Protein AF-0000000076143531 (afdb_homodimer)

Structure (mmCIF, N/CA/C/O backbone):
data_AF-0000000076143531-model_v1
#
loop_
_entity.id
_entity.type
_entity.pdbx_description
1 polymer 'Uncharacterized protein'
#
loop_
_atom_site.group_PDB
_atom_site.id
_atom_site.type_symbol
_atom_site.label_atom_id
_atom_site.label_alt_id
_atom_site.label_comp_id
_atom_site.label_asym_id
_atom_site.label_entity_id
_atom_site.label_seq_id
_atom_site.pdbx_PDB_ins_code
_atom_site.Cartn_x
_atom_site.Cartn_y
_atom_site.Cartn_z
_atom_site.occupancy
_atom_site.B_iso_or_equiv
_atom_site.auth_seq_id
_atom_site.auth_comp_id
_atom_site.auth_asym_id
_atom_site.auth_atom_id
_atom_site.pdbx_PDB_model_num
ATOM 1 N N . MET A 1 1 ? 4.074 15.523 -9.469 1 82.38 1 MET A N 1
ATOM 2 C CA . MET A 1 1 ? 3.934 15.047 -8.094 1 82.38 1 MET A CA 1
ATOM 3 C C . MET A 1 1 ? 3.939 13.523 -8.039 1 82.38 1 MET A C 1
ATOM 5 O O . MET A 1 1 ? 3.674 12.859 -9.047 1 82.38 1 MET A O 1
ATOM 9 N N . ALA A 1 2 ? 4.414 12.836 -6.941 1 94 2 ALA A N 1
ATOM 10 C CA . ALA A 1 2 ? 4.496 11.383 -6.805 1 94 2 ALA A CA 1
ATOM 11 C C . ALA A 1 2 ? 3.258 10.828 -6.102 1 94 2 ALA A C 1
ATOM 13 O O . ALA A 1 2 ? 2.496 11.578 -5.488 1 94 2 ALA A O 1
ATOM 14 N N . ILE A 1 3 ? 2.951 9.562 -6.301 1 98 3 ILE A N 1
ATOM 15 C CA . ILE A 1 3 ? 1.84 8.867 -5.656 1 98 3 ILE A CA 1
ATOM 16 C C . ILE A 1 3 ? 2.367 7.98 -4.535 1 98 3 ILE A C 1
ATOM 18 O O . ILE A 1 3 ? 3.367 7.277 -4.707 1 98 3 ILE A O 1
ATOM 22 N N . PHE A 1 4 ? 1.737 8.078 -3.4 1 98.5 4 PHE A N 1
ATOM 23 C CA . PHE A 1 4 ? 2.074 7.309 -2.207 1 98.5 4 PHE A CA 1
ATOM 24 C C . PHE A 1 4 ? 0.878 6.492 -1.731 1 98.5 4 PHE A C 1
ATOM 26 O O . PHE A 1 4 ? -0.269 6.832 -2.027 1 98.5 4 PHE A O 1
ATOM 33 N N . LEU A 1 5 ? 1.138 5.438 -1.053 1 98.56 5 LEU A N 1
ATOM 34 C CA . LEU A 1 5 ? 0.144 4.789 -0.204 1 98.56 5 LEU A CA 1
ATOM 35 C C . LEU A 1 5 ? 0.426 5.062 1.27 1 98.56 5 LEU A C 1
ATOM 37 O O . LEU A 1 5 ? 1.579 5.02 1.703 1 98.56 5 LEU A O 1
ATOM 41 N N . VAL A 1 6 ? -0.574 5.387 1.979 1 98.38 6 VAL A N 1
ATOM 42 C CA . VAL A 1 6 ? -0.525 5.48 3.434 1 98.38 6 VAL A CA 1
ATOM 43 C C . VAL A 1 6 ? -1.438 4.426 4.055 1 98.38 6 VAL A C 1
ATOM 45 O O . VAL A 1 6 ? -2.658 4.469 3.877 1 98.38 6 VAL A O 1
ATOM 48 N N . LEU A 1 7 ? -0.82 3.498 4.746 1 97.81 7 LEU A N 1
ATOM 49 C CA . LEU A 1 7 ? -1.544 2.381 5.344 1 97.81 7 LEU A CA 1
ATOM 50 C C . LEU A 1 7 ? -1.493 2.451 6.867 1 97.81 7 LEU A C 1
ATOM 52 O O . LEU A 1 7 ? -0.48 2.096 7.473 1 97.81 7 LEU A O 1
ATOM 56 N N . PRO A 1 8 ? -2.646 2.896 7.445 1 96.75 8 PRO A N 1
ATOM 57 C CA . PRO A 1 8 ? -2.676 2.898 8.914 1 96.75 8 PRO A CA 1
ATOM 58 C C . PRO A 1 8 ? -2.465 1.508 9.508 1 96.75 8 PRO A C 1
ATOM 60 O O . PRO A 1 8 ? -2.967 0.519 8.969 1 96.75 8 PRO A O 1
ATOM 63 N N . THR A 1 9 ? -1.746 1.419 10.578 1 95.31 9 THR A N 1
ATOM 64 C CA . THR A 1 9 ? -1.531 0.139 11.25 1 95.31 9 THR A CA 1
ATOM 65 C C . THR A 1 9 ? -2.375 0.042 12.516 1 95.31 9 THR A C 1
ATOM 67 O O . THR A 1 9 ? -2.457 -1.022 13.133 1 95.31 9 THR A O 1
ATOM 70 N N . ASP A 1 10 ? -2.912 1.076 12.961 1 91.44 10 ASP A N 1
ATOM 71 C CA . ASP A 1 10 ? -3.848 1.134 14.078 1 91.44 10 ASP A CA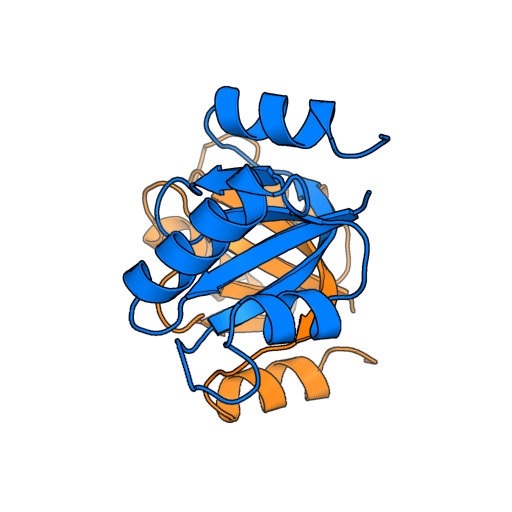 1
ATOM 72 C C . ASP A 1 10 ? -5.043 2.021 13.742 1 91.44 10 ASP A C 1
ATOM 74 O O . ASP A 1 10 ? -5.871 1.669 12.906 1 91.44 10 ASP A O 1
ATOM 78 N N . GLN A 1 11 ? -5.098 3.217 14.281 1 90.25 11 GLN A N 1
ATOM 79 C CA . GLN A 1 11 ? -6.203 4.133 14.016 1 90.25 11 GLN A CA 1
ATOM 80 C C . GLN A 1 11 ? -5.973 4.91 12.727 1 90.25 11 GLN A C 1
ATOM 82 O O . GLN A 1 11 ? -4.859 5.359 12.453 1 90.25 11 GLN A O 1
ATOM 87 N N . SER A 1 12 ? -7.102 5.035 11.969 1 93 12 SER A N 1
ATOM 88 C CA . SER A 1 12 ? -6.988 5.746 10.703 1 93 12 SER A CA 1
ATOM 89 C C . SER A 1 12 ? -7.449 7.191 10.828 1 93 12 SER A C 1
ATOM 91 O O . SER A 1 12 ? -7.07 8.047 10.023 1 93 12 SER A O 1
ATOM 93 N N . ASP A 1 13 ? -8.227 7.508 11.883 1 95.75 13 ASP A N 1
ATOM 94 C CA . ASP A 1 13 ? -8.906 8.797 11.992 1 95.75 13 ASP A CA 1
ATOM 95 C C . ASP A 1 13 ? -7.898 9.938 12.07 1 95.75 13 ASP A C 1
ATOM 97 O O . ASP A 1 13 ? -8.047 10.953 11.383 1 95.75 13 ASP A O 1
ATOM 101 N N . PRO A 1 14 ? -6.891 9.797 12.867 1 95.94 14 PRO A N 1
ATOM 102 C CA . PRO A 1 14 ? -5.938 10.906 12.914 1 95.94 14 PRO A CA 1
ATOM 103 C C . PRO A 1 14 ? -5.242 11.148 11.578 1 95.94 14 PRO A C 1
ATOM 105 O O . PRO A 1 14 ? -4.957 12.297 11.219 1 95.94 14 PRO A O 1
ATOM 108 N N . ILE A 1 15 ? -4.922 10.133 10.852 1 96.75 15 ILE A N 1
ATOM 109 C CA . ILE A 1 15 ? -4.297 10.258 9.539 1 96.75 15 ILE A CA 1
ATOM 110 C C . ILE A 1 15 ? -5.262 10.938 8.57 1 96.75 15 ILE A C 1
ATOM 112 O O . ILE A 1 15 ? -4.871 11.836 7.82 1 96.75 15 ILE A O 1
ATOM 116 N N . LEU A 1 16 ? -6.488 10.5 8.641 1 97.25 16 LEU A N 1
ATOM 117 C CA . LEU A 1 16 ? -7.5 11.094 7.773 1 97.25 16 LEU A CA 1
ATOM 118 C C . LEU A 1 16 ? -7.652 12.586 8.062 1 97.25 16 LEU A C 1
ATOM 120 O O . LEU A 1 16 ? -7.742 13.391 7.137 1 97.25 16 LEU A O 1
ATOM 124 N N . ARG A 1 17 ? -7.695 12.977 9.305 1 97.31 17 ARG A N 1
ATOM 125 C CA . ARG A 1 17 ? -7.801 14.383 9.68 1 97.31 17 ARG A CA 1
ATOM 126 C C . ARG A 1 17 ? -6.625 15.188 9.133 1 97.31 17 ARG A C 1
ATOM 128 O O . ARG A 1 17 ? -6.809 16.266 8.586 1 97.31 17 ARG A O 1
ATOM 135 N N . ALA A 1 18 ? -5.453 14.609 9.305 1 97 18 ALA A N 1
ATOM 136 C CA . ALA A 1 18 ? -4.258 15.281 8.805 1 97 18 ALA A CA 1
ATOM 137 C C . ALA A 1 18 ? -4.305 15.43 7.289 1 97 18 ALA A C 1
ATOM 139 O O . ALA A 1 18 ? -3.918 16.469 6.746 1 97 18 ALA A O 1
ATOM 140 N N . LEU A 1 19 ? -4.766 14.375 6.59 1 98.06 19 LEU A N 1
ATOM 141 C CA . LEU A 1 19 ? -4.883 14.43 5.137 1 98.06 19 LEU A CA 1
ATOM 142 C C . LEU A 1 19 ? -5.879 15.508 4.715 1 98.06 19 LEU A C 1
ATOM 144 O O . LEU A 1 19 ? -5.605 16.281 3.799 1 98.06 19 LEU A O 1
ATOM 148 N N . LYS A 1 20 ? -7 15.602 5.379 1 98.25 20 LYS A N 1
ATOM 149 C CA . LYS A 1 20 ? -8.016 16.594 5.047 1 98.25 20 LYS A CA 1
ATOM 150 C C . LYS A 1 20 ? -7.5 18.016 5.297 1 98.25 20 LYS A C 1
ATOM 152 O O . LYS A 1 20 ? -7.715 18.906 4.477 1 98.25 20 LYS A O 1
ATOM 157 N N . ASP A 1 21 ? -6.859 18.266 6.406 1 97.44 21 ASP A N 1
ATOM 158 C CA . ASP A 1 21 ? -6.289 19.578 6.727 1 97.44 21 ASP A CA 1
ATOM 159 C C . ASP A 1 21 ? -5.297 20.016 5.652 1 97.44 21 ASP A C 1
ATOM 161 O O . ASP A 1 21 ? -5.328 21.172 5.211 1 97.44 21 ASP A O 1
ATOM 165 N N . ASN A 1 22 ? -4.473 19.125 5.207 1 97.69 22 ASN A N 1
ATOM 166 C CA . ASN A 1 22 ? -3.424 19.469 4.254 1 97.69 22 ASN A CA 1
ATOM 167 C C . ASN A 1 22 ? -3.963 19.531 2.828 1 97.69 22 ASN A C 1
ATOM 169 O O . ASN A 1 22 ? -3.354 20.156 1.958 1 97.69 22 ASN A O 1
ATOM 173 N N . GLN A 1 23 ? -5.039 18.781 2.594 1 97.81 23 GLN A N 1
ATOM 174 C CA . GLN A 1 23 ? -5.703 18.938 1.304 1 97.81 23 GLN A CA 1
ATOM 175 C C . GLN A 1 23 ? -6.281 20.344 1.149 1 97.81 23 GLN A C 1
ATOM 177 O O . GLN A 1 23 ? -6.195 20.938 0.075 1 97.81 23 GLN A O 1
ATOM 182 N N . SER A 1 24 ? -6.867 20.828 2.23 1 97.69 24 SER A N 1
ATOM 183 C CA . SER A 1 24 ? -7.441 22.172 2.232 1 97.69 24 SER A CA 1
ATOM 184 C C . SER A 1 24 ? -6.375 23.234 1.968 1 97.69 24 SER A C 1
ATOM 186 O O . SER A 1 24 ? -6.668 24.281 1.396 1 97.69 24 SER A O 1
ATOM 188 N N . LEU A 1 25 ? -5.172 22.938 2.309 1 97.31 25 LEU A N 1
ATOM 189 C CA . LEU A 1 25 ? -4.051 23.844 2.109 1 97.31 25 LEU A CA 1
ATOM 190 C C . LEU A 1 25 ? -3.443 23.672 0.723 1 97.31 25 LEU A C 1
ATOM 192 O O . LEU A 1 25 ? -2.57 24.438 0.317 1 97.31 25 LEU A O 1
ATOM 196 N N . GLY A 1 26 ? -3.828 22.656 0.024 1 96.38 26 GLY A N 1
ATOM 197 C CA . GLY A 1 26 ? -3.332 22.391 -1.317 1 96.38 26 GLY A CA 1
ATOM 198 C C . GLY A 1 26 ? -2.014 21.641 -1.329 1 96.38 26 GLY A C 1
ATOM 199 O O . GLY A 1 26 ? -1.346 21.562 -2.361 1 96.38 26 GLY A O 1
ATOM 200 N N . THR A 1 27 ? -1.64 21.047 -0.232 1 96.75 27 THR A N 1
ATOM 201 C CA . THR A 1 27 ? -0.334 20.406 -0.108 1 96.75 27 THR A CA 1
ATOM 202 C C . THR A 1 27 ? -0.403 18.938 -0.547 1 96.75 27 THR A C 1
ATOM 204 O O . THR A 1 27 ? 0.593 18.375 -1.007 1 96.75 27 THR A O 1
ATOM 207 N N . VAL A 1 28 ? -1.593 18.375 -0.278 1 97.75 28 VAL A N 1
ATOM 208 C CA . VAL A 1 28 ? -1.782 16.984 -0.719 1 97.75 28 VAL A CA 1
ATOM 209 C C . VAL A 1 28 ? -3.137 16.844 -1.41 1 97.75 28 VAL A C 1
ATOM 211 O O . VAL A 1 28 ? -4.016 17.703 -1.243 1 97.75 28 VAL A O 1
ATOM 214 N N . ASP A 1 29 ? -3.252 15.898 -2.229 1 98.06 29 ASP A N 1
ATOM 215 C CA . ASP A 1 29 ? -4.512 15.328 -2.689 1 98.06 29 ASP A CA 1
ATOM 216 C C . ASP A 1 29 ? -4.59 13.836 -2.375 1 98.06 29 ASP A C 1
ATOM 218 O O . ASP A 1 29 ? -3.564 13.148 -2.35 1 98.06 29 ASP A O 1
ATOM 222 N N . PHE A 1 30 ? -5.812 13.43 -2.047 1 98.31 30 PHE A N 1
ATOM 223 C CA . PHE A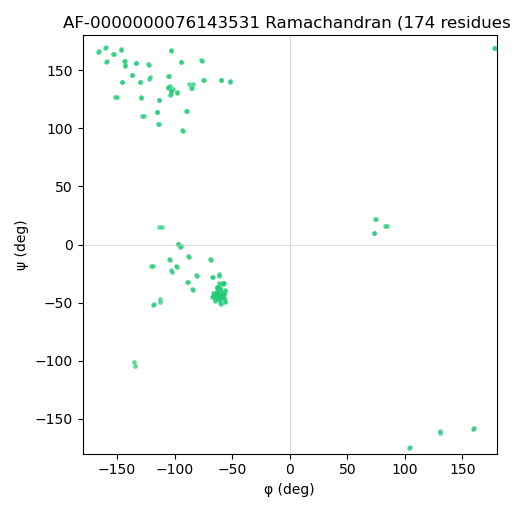 1 30 ? -5.859 12.016 -1.673 1 98.31 30 PHE A CA 1
ATOM 224 C C . PHE A 1 30 ? -7.238 11.43 -1.941 1 98.31 30 PHE A C 1
ATOM 226 O O . PHE A 1 30 ? -8.195 12.172 -2.18 1 98.31 30 PHE A O 1
ATOM 233 N N . THR A 1 31 ? -7.332 10.094 -1.955 1 98.25 31 THR A N 1
ATOM 234 C CA . THR A 1 31 ? -8.57 9.328 -1.996 1 98.25 31 THR A CA 1
ATOM 235 C C . THR A 1 31 ? -8.445 8.055 -1.154 1 98.25 31 THR A C 1
ATOM 237 O O . THR A 1 31 ? -7.336 7.59 -0.887 1 98.25 31 THR A O 1
ATOM 240 N N . ASP A 1 32 ? -9.562 7.523 -0.742 1 97.31 32 ASP A N 1
ATOM 241 C CA . ASP A 1 32 ? -9.586 6.316 0.078 1 97.31 32 ASP A CA 1
ATOM 242 C C . ASP A 1 32 ? -9.289 5.078 -0.762 1 97.31 32 ASP A C 1
ATOM 244 O O . ASP A 1 32 ? -9.75 4.965 -1.897 1 97.31 32 ASP A O 1
ATOM 248 N N . LEU A 1 33 ? -8.516 4.172 -0.12 1 96.88 33 LEU A N 1
ATOM 249 C CA . LEU A 1 33 ? -8.516 2.805 -0.63 1 96.88 33 LEU A CA 1
ATOM 250 C C . LEU A 1 33 ? -9.789 2.07 -0.227 1 96.88 33 LEU A C 1
ATOM 252 O O . LEU A 1 33 ? -10.438 2.436 0.756 1 96.88 33 LEU A O 1
ATOM 256 N N . PRO A 1 34 ? -10.133 1.034 -0.966 1 93.69 34 PRO A N 1
ATOM 257 C CA . PRO A 1 34 ? -11.414 0.364 -0.725 1 93.69 34 PRO A CA 1
ATOM 258 C C . PRO A 1 34 ? -11.523 -0.216 0.685 1 93.69 34 PRO A C 1
ATOM 260 O O . PRO A 1 34 ? -12.609 -0.254 1.26 1 93.69 34 PRO A O 1
ATOM 263 N N . LYS A 1 35 ? -10.508 -0.681 1.286 1 92.69 35 LYS A N 1
ATOM 264 C CA . LYS A 1 35 ? -10.617 -1.369 2.568 1 92.69 35 LYS A CA 1
ATOM 265 C C . LYS A 1 35 ? -9.859 -0.625 3.66 1 92.69 35 LYS A C 1
ATOM 267 O O . LYS A 1 35 ? -10.359 -0.45 4.77 1 92.69 35 LYS A O 1
ATOM 272 N N . ASN A 1 36 ? -8.578 -0.331 3.328 1 93.25 36 ASN A N 1
ATOM 273 C CA . ASN A 1 36 ? -7.746 0.308 4.34 1 93.25 36 ASN A CA 1
ATOM 274 C C . ASN A 1 36 ? -6.664 1.176 3.707 1 93.25 36 ASN A C 1
ATOM 276 O O . ASN A 1 36 ? -5.891 0.701 2.873 1 93.25 36 ASN A O 1
ATOM 280 N N . GLY A 1 37 ? -6.727 2.391 4.219 1 96.75 37 GLY A N 1
ATOM 281 C CA . GLY A 1 37 ? -5.629 3.254 3.816 1 96.75 37 GLY A CA 1
ATOM 282 C C . GLY A 1 37 ? -6.023 4.273 2.766 1 96.75 37 GLY A C 1
ATOM 283 O O . GLY A 1 37 ? -7.203 4.406 2.434 1 96.75 37 GLY A O 1
ATOM 284 N N . PHE A 1 38 ? -5.004 4.973 2.305 1 98.19 38 PHE A N 1
ATOM 285 C CA . PHE A 1 38 ? -5.191 6.109 1.412 1 98.19 38 PHE A CA 1
ATOM 286 C C . PHE A 1 38 ? -4.164 6.09 0.286 1 98.19 38 PHE A C 1
ATOM 288 O O . PHE A 1 38 ? -3.018 5.688 0.493 1 98.19 38 PHE A O 1
ATOM 295 N N . VAL A 1 39 ? -4.617 6.547 -0.867 1 98.5 39 VAL A N 1
ATOM 296 C CA . VAL A 1 39 ? -3.711 6.938 -1.941 1 98.5 39 VAL A CA 1
ATOM 297 C C . VAL A 1 39 ? -3.504 8.453 -1.918 1 98.5 39 VAL A C 1
ATOM 299 O O . VAL A 1 39 ? -4.469 9.211 -1.832 1 98.5 39 VAL A O 1
ATOM 302 N N . VAL A 1 40 ? -2.211 8.852 -1.972 1 98.5 40 VAL A N 1
ATOM 303 C CA . VAL A 1 40 ? -1.901 10.258 -1.739 1 98.5 40 VAL A CA 1
ATOM 304 C C . VAL A 1 40 ? -1.013 10.781 -2.863 1 98.5 40 VAL A C 1
ATOM 306 O O . VAL A 1 40 ? -0.026 10.141 -3.234 1 98.5 40 VAL A O 1
ATOM 309 N N . ASN A 1 41 ? -1.425 11.828 -3.451 1 98.38 41 ASN A N 1
ATOM 310 C CA . ASN A 1 41 ? -0.59 12.625 -4.34 1 98.38 41 ASN A CA 1
ATOM 311 C C . ASN A 1 41 ? 0.159 13.719 -3.58 1 98.38 41 ASN A C 1
ATOM 313 O O . ASN A 1 41 ? -0.46 14.562 -2.934 1 98.38 41 ASN A O 1
ATOM 317 N N . PHE A 1 42 ? 1.379 13.68 -3.506 1 97.25 42 PHE A N 1
ATOM 318 C CA . PHE A 1 42 ? 2.215 14.547 -2.68 1 97.25 42 PHE A CA 1
ATOM 319 C C . PHE A 1 42 ? 3.541 14.844 -3.371 1 97.25 42 PHE A C 1
ATOM 321 O O . PHE A 1 42 ? 4.117 13.961 -4.02 1 97.25 42 PHE A O 1
ATOM 328 N N . SER A 1 43 ? 3.992 16.188 -3.234 1 95.88 43 SER A N 1
ATOM 329 C CA . SER A 1 43 ? 5.305 16.594 -3.732 1 95.88 43 SER A CA 1
ATOM 330 C C . SER A 1 43 ? 6.363 16.5 -2.639 1 95.88 43 SER A C 1
ATOM 332 O O . SER A 1 43 ? 6.461 17.391 -1.787 1 95.88 43 SER A O 1
ATOM 334 N N . GLY A 1 44 ? 7.105 15.523 -2.559 1 96.81 44 GLY A N 1
ATOM 335 C CA . GLY A 1 44 ? 8.141 15.312 -1.561 1 96.81 44 GLY A CA 1
ATOM 336 C C . GLY A 1 44 ? 8.539 13.852 -1.413 1 96.81 44 GLY A C 1
ATOM 337 O O . GLY A 1 44 ? 8.375 13.062 -2.344 1 96.81 44 GLY A O 1
ATOM 338 N N . THR A 1 45 ? 9.125 13.492 -0.28 1 97.62 45 THR A N 1
ATOM 339 C CA . THR A 1 45 ? 9.609 12.141 -0.014 1 97.62 45 THR A CA 1
ATOM 340 C C . THR A 1 45 ? 8.648 11.391 0.908 1 97.62 45 THR A C 1
ATOM 342 O O . THR A 1 45 ? 7.762 12 1.51 1 97.62 45 THR A O 1
ATOM 345 N N . THR A 1 46 ? 8.844 10.078 1 1 98.12 46 THR A N 1
ATOM 346 C CA . THR A 1 46 ? 8.078 9.266 1.935 1 98.12 46 THR A CA 1
ATOM 347 C C . THR A 1 46 ? 8.234 9.781 3.361 1 98.12 46 THR A C 1
ATOM 349 O O . THR A 1 46 ? 7.266 9.844 4.117 1 98.12 46 THR A O 1
ATOM 352 N N . GLN A 1 47 ? 9.484 10.203 3.674 1 98.06 47 GLN A N 1
ATOM 353 C CA . GLN A 1 47 ? 9.734 10.703 5.02 1 98.06 47 GLN A CA 1
ATOM 354 C C . GLN A 1 47 ? 8.992 12.008 5.273 1 98.06 47 GLN A C 1
ATOM 356 O O . GLN A 1 47 ? 8.414 12.211 6.344 1 98.06 47 GLN A O 1
ATOM 361 N N . GLU A 1 48 ? 9.047 12.906 4.332 1 98.12 48 GLU A N 1
ATOM 362 C CA . GLU A 1 48 ? 8.367 14.195 4.461 1 98.12 48 GLU A CA 1
ATOM 363 C C . GLU A 1 48 ? 6.855 14.008 4.617 1 98.12 48 GLU A C 1
ATOM 365 O O . GLU A 1 48 ? 6.223 14.68 5.43 1 98.12 48 GLU A O 1
ATOM 370 N N . LEU A 1 49 ? 6.242 13.102 3.805 1 98.06 49 LEU A N 1
ATOM 371 C CA . LEU A 1 49 ? 4.816 12.82 3.943 1 98.06 49 LEU A CA 1
ATOM 372 C C . LEU A 1 49 ? 4.512 12.203 5.301 1 98.06 49 LEU A C 1
ATOM 374 O O . LEU A 1 49 ? 3.531 12.57 5.953 1 98.06 49 LEU A O 1
ATOM 378 N N . SER A 1 50 ? 5.34 11.266 5.754 1 98.12 50 SER A N 1
ATOM 379 C CA . SER A 1 50 ? 5.18 10.656 7.066 1 98.12 50 SER A CA 1
ATOM 380 C C . SER A 1 50 ? 5.199 11.703 8.172 1 98.12 50 SER A C 1
ATOM 382 O O . SER A 1 50 ? 4.379 11.656 9.094 1 98.12 50 SER A O 1
ATOM 384 N N . ASN A 1 51 ? 6.195 12.656 8.086 1 97.31 51 ASN A N 1
ATOM 385 C CA . ASN A 1 51 ? 6.281 13.75 9.055 1 97.31 51 ASN A CA 1
ATOM 386 C C . ASN A 1 51 ? 5.023 14.617 9.023 1 97.31 51 ASN A C 1
ATOM 388 O O . ASN A 1 51 ? 4.473 14.945 10.078 1 97.31 51 ASN A O 1
ATOM 392 N N . LEU A 1 52 ? 4.625 14.938 7.82 1 96.5 52 LEU A N 1
ATOM 393 C CA . LEU A 1 52 ? 3.465 15.797 7.613 1 96.5 52 LEU A CA 1
ATOM 394 C C . LEU A 1 52 ? 2.225 15.195 8.273 1 96.5 52 LEU A C 1
ATOM 396 O O . LEU A 1 52 ? 1.387 15.93 8.805 1 96.5 52 LEU A O 1
ATOM 400 N N . LEU A 1 53 ? 2.1 13.883 8.297 1 96.88 53 LEU A N 1
ATOM 401 C CA . LEU A 1 53 ? 0.907 13.195 8.781 1 96.88 53 LEU A CA 1
ATOM 402 C C . LEU A 1 53 ? 1.057 12.82 10.25 1 96.88 53 LEU A C 1
ATOM 404 O O . LEU A 1 53 ? 0.146 12.234 10.844 1 96.88 53 LEU A O 1
ATOM 408 N N . GLY A 1 54 ? 2.205 13.133 10.812 1 95.75 54 GLY A N 1
ATOM 409 C CA . GLY A 1 54 ? 2.434 12.836 12.219 1 95.75 54 GLY A CA 1
ATOM 410 C C . GLY A 1 54 ? 2.666 11.359 12.492 1 95.75 54 GLY A C 1
ATOM 411 O O . GLY A 1 54 ? 2.395 10.875 13.586 1 95.75 54 GLY A O 1
ATOM 412 N N . ILE A 1 55 ? 3.082 10.555 11.5 1 96.5 55 ILE A N 1
ATOM 413 C CA . ILE A 1 55 ? 3.307 9.117 11.625 1 96.5 55 ILE A CA 1
ATOM 414 C C . ILE A 1 55 ? 4.707 8.867 12.18 1 96.5 55 ILE A C 1
ATOM 416 O O . ILE A 1 55 ? 4.902 7.98 13.016 1 96.5 55 ILE A O 1
ATOM 420 N N . THR A 1 56 ? 5.672 9.648 11.75 1 93.75 56 THR A N 1
ATOM 421 C CA . THR A 1 56 ? 7.078 9.453 12.078 1 93.75 56 THR A CA 1
ATOM 422 C C . THR A 1 56 ? 7.281 9.438 13.594 1 93.75 56 THR A C 1
ATOM 424 O O . THR A 1 56 ? 7.926 8.539 14.133 1 93.75 56 THR A O 1
ATOM 427 N N . ASP A 1 57 ? 6.75 10.375 14.234 1 90.25 57 ASP A N 1
ATOM 428 C CA . ASP A 1 57 ? 7.004 10.477 15.672 1 90.25 57 ASP A CA 1
ATOM 429 C C . ASP A 1 57 ? 5.875 9.836 16.469 1 90.25 57 ASP A C 1
ATOM 431 O O . ASP A 1 57 ? 5.93 9.797 17.703 1 90.25 57 ASP A O 1
ATOM 435 N N . GLY A 1 58 ? 4.875 9.297 15.805 1 86.69 58 GLY A N 1
ATOM 436 C CA . GLY A 1 58 ? 3.787 8.586 16.453 1 86.69 58 GLY A CA 1
ATOM 437 C C . GLY A 1 58 ? 2.828 9.516 17.188 1 86.69 58 GLY A C 1
ATOM 438 O O . GLY A 1 58 ? 2.006 9.062 17.984 1 86.69 58 GLY A O 1
ATOM 439 N N . SER A 1 59 ? 2.959 10.844 17 1 84.81 59 SER A N 1
ATOM 440 C CA . SER A 1 59 ? 2.115 11.82 17.688 1 84.81 59 SER A CA 1
ATOM 441 C C . SER A 1 59 ? 0.667 11.719 17.219 1 84.81 59 SER A C 1
ATOM 443 O O . SER A 1 59 ? -0.258 12.016 17.984 1 84.81 59 SER A O 1
ATOM 445 N N . SER A 1 60 ? 0.479 11.281 16.016 1 82.38 60 SER A N 1
ATOM 446 C CA . SER A 1 60 ? -0.875 11.227 15.469 1 82.38 60 SER A CA 1
ATOM 447 C C . SER A 1 60 ? -1.331 9.781 15.266 1 82.38 60 SER A C 1
ATOM 449 O O . SER A 1 60 ? -2.451 9.422 15.633 1 82.38 60 SER A O 1
ATOM 451 N N . ALA A 1 61 ? -0.493 9.078 14.656 1 89.94 61 ALA A N 1
ATOM 452 C CA . ALA A 1 61 ? -0.91 7.727 14.305 1 89.94 61 ALA A CA 1
ATOM 453 C C . ALA A 1 61 ? 0.287 6.875 13.891 1 89.94 61 ALA A C 1
ATOM 455 O O . ALA A 1 61 ? 1.414 7.367 13.82 1 89.94 61 ALA A O 1
ATOM 456 N N . SER A 1 62 ? 0.099 5.586 13.82 1 96.25 62 SER A N 1
ATOM 457 C CA . SER A 1 62 ? 1.055 4.648 13.242 1 96.25 62 SER A CA 1
ATOM 458 C C . SER A 1 62 ? 0.6 4.176 11.867 1 96.25 62 SER A C 1
ATOM 460 O O . SER A 1 62 ? -0.6 4.059 11.609 1 96.25 62 SER A O 1
ATOM 462 N N . GLY A 1 63 ? 1.624 3.979 11.047 1 97.31 63 GLY A N 1
ATOM 463 C CA . GLY A 1 63 ? 1.3 3.545 9.695 1 97.31 63 GLY A CA 1
ATOM 464 C C . GLY A 1 63 ? 2.521 3.391 8.812 1 97.31 63 GLY A C 1
ATOM 465 O O . GLY A 1 63 ? 3.631 3.76 9.203 1 97.31 63 GLY A O 1
ATOM 466 N N . VAL A 1 64 ? 2.281 2.801 7.684 1 97.56 64 VAL A N 1
ATOM 467 C CA . VAL A 1 64 ? 3.273 2.605 6.629 1 97.56 64 VAL A CA 1
ATOM 468 C C . VAL A 1 64 ? 3.025 3.598 5.496 1 97.56 64 VAL A C 1
ATOM 470 O O . VAL A 1 64 ? 1.888 3.775 5.055 1 97.56 64 VAL A O 1
ATOM 473 N N . VAL A 1 65 ? 4.09 4.312 5.102 1 98.44 65 VAL A N 1
ATOM 474 C CA . VAL A 1 65 ? 4.07 5.195 3.939 1 98.44 65 VAL A CA 1
ATOM 475 C C . VAL A 1 65 ? 4.996 4.645 2.857 1 98.44 65 VAL A C 1
ATOM 477 O O . VAL A 1 65 ? 6.184 4.41 3.107 1 98.44 65 VAL A O 1
ATOM 480 N N . VAL A 1 66 ? 4.441 4.441 1.665 1 98.31 66 VAL A N 1
ATOM 481 C CA . VAL A 1 66 ? 5.301 3.93 0.605 1 98.31 66 VAL A CA 1
ATOM 482 C C . VAL A 1 66 ? 5.137 4.781 -0.651 1 98.31 66 VAL A C 1
ATOM 484 O O . VAL A 1 66 ? 4.031 5.227 -0.967 1 98.31 66 VAL A O 1
ATOM 487 N N . ALA A 1 67 ? 6.258 5.031 -1.309 1 98.19 67 ALA A N 1
ATOM 488 C CA . ALA A 1 67 ? 6.23 5.59 -2.658 1 98.19 67 ALA A CA 1
ATOM 489 C C . ALA A 1 67 ? 6.078 4.488 -3.703 1 98.19 67 ALA A C 1
ATOM 491 O O . ALA A 1 67 ? 6.766 3.465 -3.643 1 98.19 67 ALA A O 1
ATOM 492 N N . ILE A 1 68 ? 5.176 4.742 -4.656 1 97.25 68 ILE A N 1
ATOM 493 C CA . ILE A 1 68 ? 4.891 3.68 -5.617 1 97.25 68 ILE A CA 1
ATOM 494 C C . ILE A 1 68 ? 5.574 3.988 -6.945 1 97.25 68 ILE A C 1
ATOM 496 O O . ILE A 1 68 ? 5.637 5.148 -7.363 1 97.25 68 ILE A O 1
ATOM 500 N N . SER A 1 69 ? 6.168 2.965 -7.516 1 96.62 69 SER A N 1
ATOM 501 C CA . SER A 1 69 ? 6.82 3.135 -8.812 1 96.62 69 SER A CA 1
ATOM 502 C C . SER A 1 69 ? 5.977 2.549 -9.938 1 96.62 69 SER A C 1
ATOM 504 O O . SER A 1 69 ? 6.152 2.904 -11.102 1 96.62 69 SER A O 1
ATOM 506 N N . SER A 1 70 ? 5.113 1.663 -9.656 1 97.12 70 SER A N 1
ATOM 507 C CA . SER A 1 70 ? 4.172 1.076 -10.609 1 97.12 70 SER A CA 1
ATOM 508 C C . SER A 1 70 ? 2.982 0.449 -9.883 1 97.12 70 SER A C 1
ATOM 510 O O . SER A 1 70 ? 3.033 0.221 -8.672 1 97.12 70 SER A O 1
ATOM 512 N N . TYR A 1 71 ? 1.934 0.328 -10.586 1 97.19 71 TYR A N 1
ATOM 513 C CA . TYR A 1 71 ? 0.72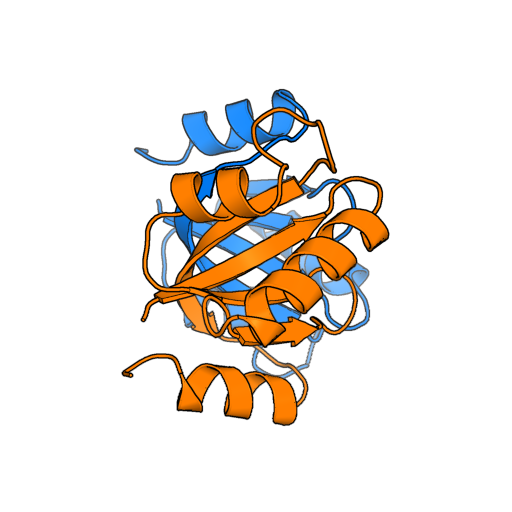6 -0.247 -10.008 1 97.19 71 TYR A CA 1
ATOM 514 C C . TYR A 1 71 ? -0.012 -1.109 -11.023 1 97.19 71 TYR A C 1
ATOM 516 O O . TYR A 1 71 ? 0.162 -0.939 -12.234 1 97.19 71 TYR A O 1
ATOM 524 N N . TYR A 1 72 ? -0.761 -2.066 -10.5 1 97.62 72 TYR A N 1
ATOM 525 C CA . TYR A 1 72 ? -1.581 -2.975 -11.289 1 97.62 72 TYR A CA 1
ATOM 526 C C . TYR A 1 72 ? -2.672 -3.611 -10.438 1 97.62 72 TYR A C 1
ATOM 528 O O . TYR A 1 72 ? -2.73 -3.391 -9.227 1 97.62 72 TYR A O 1
ATOM 536 N N . GLY A 1 73 ? -3.582 -4.266 -11.023 1 97.25 73 GLY A N 1
ATOM 537 C CA . GLY A 1 73 ? -4.562 -5.047 -10.289 1 97.25 73 GLY A CA 1
ATOM 538 C C . GLY A 1 73 ? -5.992 -4.766 -10.719 1 97.25 73 GLY A C 1
ATOM 539 O O . GLY A 1 73 ? -6.238 -4.402 -11.867 1 97.25 73 GLY A O 1
ATOM 540 N N . ARG A 1 74 ? -6.914 -5.113 -9.883 1 96.25 74 ARG A N 1
ATOM 541 C CA . ARG A 1 74 ? -8.352 -4.957 -10.094 1 96.25 74 ARG A CA 1
ATOM 542 C C . ARG A 1 74 ? -9 -4.238 -8.914 1 96.25 74 ARG A C 1
ATOM 544 O O . ARG A 1 74 ? -9.125 -4.801 -7.828 1 96.25 74 ARG A O 1
ATOM 551 N N . ALA A 1 75 ? -9.422 -3.049 -9.164 1 94.94 75 ALA A N 1
ATOM 552 C CA . ALA A 1 75 ? -10.055 -2.166 -8.188 1 94.94 75 ALA A CA 1
ATOM 553 C C . ALA A 1 75 ? -11.109 -1.28 -8.844 1 94.94 75 ALA A C 1
ATOM 555 O O . ALA A 1 75 ? -11.266 -1.299 -10.062 1 94.94 75 ALA A O 1
ATOM 556 N N . PRO A 1 76 ? -11.922 -0.606 -7.992 1 95.5 76 PRO A N 1
ATOM 557 C CA . PRO A 1 76 ? -12.922 0.278 -8.594 1 95.5 76 PRO A CA 1
ATOM 558 C C . PRO A 1 76 ? -12.312 1.247 -9.609 1 95.5 76 PRO A C 1
ATOM 560 O O . PRO A 1 76 ? -11.219 1.778 -9.383 1 95.5 76 PRO A O 1
ATOM 563 N N . THR A 1 77 ? -13.023 1.46 -10.703 1 95.69 77 THR A N 1
ATOM 564 C CA . THR A 1 77 ? -12.547 2.305 -11.797 1 95.69 77 THR A CA 1
ATOM 565 C C . THR A 1 77 ? -12.234 3.709 -11.289 1 95.69 77 THR A C 1
ATOM 567 O O . THR A 1 77 ? -11.305 4.359 -11.789 1 95.69 77 THR A O 1
ATOM 570 N N . THR A 1 78 ? -12.984 4.188 -10.297 1 96.69 78 THR A N 1
ATOM 571 C CA . THR A 1 78 ? -12.789 5.527 -9.758 1 96.69 78 THR A CA 1
ATOM 572 C C . THR A 1 78 ? -11.398 5.66 -9.133 1 96.69 78 THR A C 1
ATOM 574 O O . THR A 1 78 ? -10.773 6.719 -9.227 1 96.69 78 THR A O 1
ATOM 577 N N . LEU A 1 79 ? -10.938 4.633 -8.508 1 96.94 79 LEU A N 1
ATOM 578 C CA . LEU A 1 79 ? -9.602 4.656 -7.926 1 96.94 79 LEU A CA 1
ATOM 579 C C . LEU A 1 79 ? -8.539 4.777 -9.016 1 96.94 79 LEU A C 1
ATOM 581 O O . LEU A 1 79 ? -7.633 5.609 -8.914 1 96.94 79 LEU A O 1
ATOM 585 N N . TRP A 1 80 ? -8.641 3.957 -10.055 1 96.69 80 TRP A N 1
ATOM 586 C CA . TRP A 1 80 ? -7.637 3.969 -11.117 1 96.69 80 TRP A CA 1
ATOM 587 C C . TRP A 1 80 ? -7.668 5.293 -11.875 1 96.69 80 TRP A C 1
ATOM 589 O O . TRP A 1 80 ? -6.621 5.812 -12.266 1 96.69 80 TRP A O 1
ATOM 599 N N . GLU A 1 81 ? -8.867 5.793 -12.164 1 96.44 81 GLU A N 1
ATOM 600 C CA . GLU A 1 81 ? -8.992 7.102 -12.805 1 96.44 81 GLU A CA 1
ATOM 601 C C . GLU A 1 81 ? -8.312 8.188 -11.977 1 96.44 81 GLU A C 1
ATOM 603 O O . GLU A 1 81 ? -7.633 9.062 -12.523 1 96.44 81 GLU A O 1
ATOM 608 N N . TRP A 1 82 ? -8.531 8.094 -10.695 1 97.19 82 TRP A N 1
ATOM 609 C CA . TRP A 1 82 ? -7.879 9.055 -9.805 1 97.19 82 TRP A CA 1
ATOM 610 C C . TRP A 1 82 ? -6.363 8.953 -9.914 1 97.19 82 TRP A C 1
ATOM 612 O O . TRP A 1 82 ? -5.684 9.969 -10.102 1 97.19 82 TRP A O 1
ATOM 622 N N . ILE A 1 83 ? -5.789 7.785 -9.82 1 97.06 83 ILE A N 1
ATOM 623 C CA . ILE A 1 83 ? -4.344 7.578 -9.867 1 97.06 83 ILE A CA 1
ATOM 624 C C . ILE A 1 83 ? -3.797 8.047 -11.211 1 97.06 83 ILE A C 1
ATOM 626 O O . ILE A 1 83 ? -2.816 8.797 -11.258 1 97.06 83 ILE A O 1
ATOM 630 N N . LYS A 1 84 ? -4.426 7.672 -12.305 1 95.44 84 LYS A N 1
ATOM 631 C CA . LYS A 1 84 ? -3.963 8.016 -13.648 1 95.44 84 LYS A CA 1
ATOM 632 C C . LYS A 1 84 ? -3.914 9.523 -13.844 1 95.44 84 LYS A C 1
ATOM 634 O O . LYS A 1 84 ? -2.994 10.039 -14.484 1 95.44 84 LYS A O 1
ATOM 639 N N . SER A 1 85 ? -4.879 10.172 -13.352 1 95.69 85 SER A N 1
ATOM 640 C CA . SER A 1 85 ? -4.973 11.617 -13.555 1 95.69 85 SER A CA 1
ATOM 641 C C . SER A 1 85 ? -3.871 12.352 -12.805 1 95.69 85 SER A C 1
ATOM 643 O O . SER A 1 85 ? -3.574 13.508 -13.102 1 95.69 85 SER A O 1
ATOM 645 N N . ARG A 1 86 ? -3.16 11.664 -11.867 1 94.62 86 ARG A N 1
ATOM 646 C CA . ARG A 1 86 ? -2.17 12.32 -11.016 1 94.62 86 ARG A CA 1
ATOM 647 C C . ARG A 1 86 ? -0.784 11.719 -11.234 1 94.62 86 ARG A C 1
ATOM 649 O O . ARG A 1 86 ? 0.211 12.25 -10.734 1 94.62 86 ARG A O 1
ATOM 656 N N . TRP A 1 87 ? -0.555 10.523 -11.805 1 89 87 TRP A N 1
ATOM 657 C CA . TRP A 1 87 ? 0.679 9.766 -11.961 1 89 87 TRP A CA 1
ATOM 658 C C . TRP A 1 87 ? 1.705 10.547 -12.773 1 89 87 TRP A C 1
ATOM 660 O O . TRP A 1 87 ? 2.904 10.484 -12.492 1 89 87 TRP A O 1
ATOM 670 N N . ASN A 1 88 ? 1.423 11.398 -13.898 1 74.56 88 ASN A N 1
ATOM 671 C CA . ASN A 1 88 ? 2.359 12.125 -14.75 1 74.56 88 ASN A CA 1
ATOM 672 C C . ASN A 1 88 ? 2.217 13.633 -14.586 1 74.56 88 ASN A C 1
ATOM 674 O O . ASN A 1 88 ? 2.748 14.406 -15.383 1 74.56 88 ASN A O 1
ATOM 678 N N . SER A 1 89 ? 1.534 13.938 -13.5 1 61.66 89 SER A N 1
ATOM 679 C CA . SER A 1 89 ? 1.391 15.383 -13.391 1 61.66 89 SER A CA 1
ATOM 680 C C . SER A 1 89 ? 2.59 16 -12.688 1 61.66 89 SER A C 1
ATOM 682 O O . SER A 1 89 ? 3.24 15.359 -11.867 1 61.66 89 SER A O 1
ATOM 684 N N . MET B 1 1 ? 15.672 -8.898 -5.848 1 82.19 1 MET B N 1
ATOM 685 C CA . MET B 1 1 ? 14.219 -9.008 -5.949 1 82.19 1 MET B CA 1
ATOM 686 C C . MET B 1 1 ? 13.547 -7.723 -5.484 1 82.19 1 MET B C 1
ATOM 688 O O . MET B 1 1 ? 14.148 -6.926 -4.762 1 82.19 1 MET B O 1
ATOM 692 N N . ALA B 1 2 ? 12.352 -7.297 -6.012 1 93.94 2 ALA B N 1
ATOM 693 C CA . ALA B 1 2 ? 11.641 -6.07 -5.656 1 93.94 2 ALA B CA 1
ATOM 694 C C . ALA B 1 2 ? 10.586 -6.34 -4.582 1 93.94 2 ALA B C 1
ATOM 696 O O . ALA B 1 2 ? 10.219 -7.492 -4.34 1 93.94 2 ALA B O 1
ATOM 697 N N . ILE B 1 3 ? 10.211 -5.328 -3.848 1 98 3 ILE B N 1
ATOM 698 C CA . ILE B 1 3 ? 9.18 -5.402 -2.816 1 98 3 ILE B CA 1
ATOM 699 C C . ILE B 1 3 ? 7.879 -4.789 -3.338 1 98 3 ILE B C 1
ATOM 701 O O . ILE B 1 3 ? 7.895 -3.719 -3.951 1 98 3 ILE B O 1
ATOM 705 N N . PHE B 1 4 ? 6.793 -5.492 -3.141 1 98.5 4 PHE B N 1
ATOM 706 C CA . PHE B 1 4 ? 5.457 -5.082 -3.555 1 98.5 4 PHE B CA 1
ATOM 707 C C . PHE B 1 4 ? 4.512 -5.039 -2.361 1 98.5 4 PHE B C 1
ATOM 709 O O . PHE B 1 4 ? 4.742 -5.711 -1.354 1 98.5 4 PHE B O 1
ATOM 716 N N . LEU B 1 5 ? 3.508 -4.262 -2.467 1 98.56 5 LEU B N 1
ATOM 717 C CA . LEU B 1 5 ? 2.324 -4.398 -1.624 1 98.56 5 LEU B CA 1
ATOM 718 C C . LEU B 1 5 ? 1.161 -4.992 -2.414 1 98.56 5 LEU B C 1
ATOM 720 O O . LEU B 1 5 ? 0.93 -4.613 -3.564 1 98.56 5 LEU B O 1
ATOM 724 N N . VAL B 1 6 ? 0.498 -5.914 -1.832 1 98.44 6 VAL B N 1
ATOM 725 C CA . VAL B 1 6 ? -0.757 -6.449 -2.35 1 98.44 6 VAL B CA 1
ATOM 726 C C . VAL B 1 6 ? -1.893 -6.133 -1.378 1 98.44 6 VAL B C 1
ATOM 728 O O . VAL B 1 6 ? -1.899 -6.617 -0.243 1 98.44 6 VAL B O 1
ATOM 731 N N . LEU B 1 7 ? -2.803 -5.305 -1.851 1 97.88 7 LEU B N 1
ATOM 732 C CA . LEU B 1 7 ? -3.91 -4.848 -1.02 1 97.88 7 LEU B CA 1
ATOM 733 C C . LEU B 1 7 ? -5.238 -5.371 -1.549 1 97.88 7 LEU B C 1
ATOM 735 O O . LEU B 1 7 ? -5.777 -4.844 -2.525 1 97.88 7 LEU B O 1
ATOM 739 N N . PRO B 1 8 ? -5.758 -6.418 -0.838 1 96.94 8 PRO B N 1
ATOM 740 C CA . PRO B 1 8 ? -7.074 -6.902 -1.256 1 96.94 8 PRO B CA 1
ATOM 741 C C . PRO B 1 8 ? -8.156 -5.828 -1.175 1 96.94 8 PRO B C 1
ATOM 743 O O . PRO B 1 8 ? -8.156 -5.02 -0.242 1 96.94 8 PRO B O 1
ATOM 746 N N . THR B 1 9 ? -9.047 -5.801 -2.113 1 95.5 9 THR B N 1
ATOM 747 C CA . THR B 1 9 ? -10.141 -4.84 -2.094 1 95.5 9 THR B CA 1
ATOM 748 C C . THR B 1 9 ? -11.445 -5.516 -1.682 1 95.5 9 THR B C 1
ATOM 750 O O . THR B 1 9 ? -12.453 -4.844 -1.455 1 95.5 9 THR B O 1
ATOM 753 N N . ASP B 1 10 ? -11.492 -6.758 -1.659 1 91.75 10 ASP B N 1
ATOM 754 C CA . ASP B 1 10 ? -12.625 -7.547 -1.173 1 91.75 10 ASP B CA 1
ATOM 755 C C . ASP B 1 10 ? -12.148 -8.688 -0.279 1 91.75 10 ASP B C 1
ATOM 757 O O . ASP B 1 10 ? -11.672 -8.461 0.835 1 91.75 10 ASP B O 1
ATOM 761 N N . GLN B 1 11 ? -12.078 -9.922 -0.813 1 90.69 11 GLN B N 1
ATOM 762 C CA . GLN B 1 11 ? -11.633 -11.07 -0.033 1 90.69 11 GLN B CA 1
ATOM 763 C C . GLN B 1 11 ? -10.109 -11.227 -0.092 1 90.69 11 GLN B C 1
ATOM 765 O O . GLN B 1 11 ? -9.508 -11.055 -1.152 1 90.69 11 GLN B O 1
ATOM 770 N N . SER B 1 12 ? -9.578 -11.555 1.13 1 93.44 12 SER B N 1
ATOM 771 C CA . SER B 1 12 ? -8.133 -11.711 1.191 1 93.44 12 SER B CA 1
ATOM 772 C C . SER B 1 12 ? -7.723 -13.172 1.095 1 93.44 12 SER B C 1
ATOM 774 O O . SER B 1 12 ? -6.59 -13.484 0.722 1 93.44 12 SER B O 1
ATOM 776 N N . ASP B 1 13 ? -8.641 -14.094 1.374 1 95.75 13 ASP B N 1
ATOM 777 C CA . ASP B 1 13 ? -8.312 -15.5 1.527 1 95.75 13 ASP B CA 1
ATOM 778 C C . ASP B 1 13 ? -7.762 -16.078 0.225 1 95.75 13 ASP B C 1
ATOM 780 O O . ASP B 1 13 ? -6.75 -16.781 0.23 1 95.75 13 ASP B O 1
ATOM 784 N N . PRO B 1 14 ? -8.398 -15.781 -0.896 1 96.06 14 PRO B N 1
ATOM 785 C CA . PRO B 1 14 ? -7.84 -16.344 -2.131 1 96.06 14 PRO B CA 1
ATOM 786 C C . PRO B 1 14 ? -6.434 -15.828 -2.428 1 96.06 14 PRO B C 1
ATOM 788 O O . PRO B 1 14 ? -5.598 -16.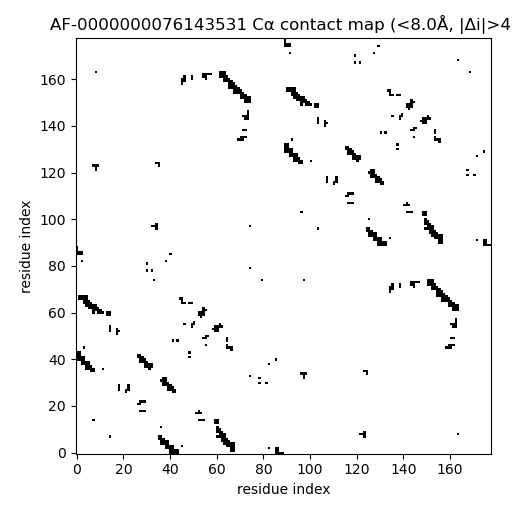578 -2.947 1 96.06 14 PRO B O 1
ATOM 791 N N . ILE B 1 15 ? -6.164 -14.602 -2.145 1 96.94 15 ILE B N 1
ATOM 792 C CA . ILE B 1 15 ? -4.84 -14.031 -2.354 1 96.94 15 ILE B CA 1
ATOM 793 C C . ILE B 1 15 ? -3.836 -14.703 -1.415 1 96.94 15 ILE B C 1
ATOM 795 O O . ILE B 1 15 ? -2.736 -15.07 -1.831 1 96.94 15 ILE B O 1
ATOM 799 N N . LEU B 1 16 ? -4.262 -14.852 -0.191 1 97.31 16 LEU B N 1
ATOM 800 C CA . LEU B 1 16 ? -3.395 -15.508 0.785 1 97.31 16 LEU B CA 1
ATOM 801 C C . LEU B 1 16 ? -3.059 -16.922 0.349 1 97.31 16 LEU B C 1
ATOM 803 O O . LEU B 1 16 ? -1.906 -17.359 0.446 1 97.31 16 LEU B O 1
ATOM 807 N N . ARG B 1 17 ? -4.008 -17.688 -0.127 1 97.38 17 ARG B N 1
ATOM 808 C CA . ARG B 1 17 ? -3.779 -19.047 -0.603 1 97.38 17 ARG B CA 1
ATOM 809 C C . ARG B 1 17 ? -2.783 -19.062 -1.758 1 97.38 17 ARG B C 1
ATOM 811 O O . ARG B 1 17 ? -1.864 -19.875 -1.779 1 97.38 17 ARG B O 1
ATOM 818 N N . ALA B 1 18 ? -3.002 -18.141 -2.666 1 97.06 18 ALA B N 1
ATOM 819 C CA . ALA B 1 18 ? -2.094 -18.062 -3.809 1 97.06 18 ALA B CA 1
ATOM 820 C C . ALA B 1 18 ? -0.677 -17.703 -3.357 1 97.06 18 ALA B C 1
ATOM 822 O O . ALA B 1 18 ? 0.297 -18.25 -3.879 1 97.06 18 ALA B O 1
ATOM 823 N N . LEU B 1 19 ? -0.559 -16.781 -2.4 1 98.12 19 LEU B N 1
ATOM 824 C CA . LEU B 1 19 ? 0.752 -16.406 -1.877 1 98.12 19 LEU B CA 1
ATOM 825 C C . LEU B 1 19 ? 1.427 -17.594 -1.205 1 98.12 19 LEU B C 1
ATOM 827 O O . LEU B 1 19 ? 2.613 -17.844 -1.427 1 98.12 19 LEU B O 1
ATOM 831 N N . LYS B 1 20 ? 0.704 -18.359 -0.426 1 98.25 20 LYS B N 1
ATOM 832 C CA . LYS B 1 20 ? 1.26 -19.516 0.262 1 98.25 20 LYS B CA 1
ATOM 833 C C . LYS B 1 20 ? 1.702 -20.594 -0.734 1 98.25 20 LYS B C 1
ATOM 835 O O . LYS B 1 20 ? 2.775 -21.172 -0.586 1 98.25 20 LYS B O 1
ATOM 840 N N . ASP B 1 21 ? 0.887 -20.891 -1.732 1 97.38 21 ASP B N 1
ATOM 841 C CA . ASP B 1 21 ? 1.229 -21.875 -2.764 1 97.38 21 ASP B CA 1
ATOM 842 C C . ASP B 1 21 ? 2.523 -21.484 -3.475 1 97.38 21 ASP B C 1
ATOM 844 O O . ASP B 1 21 ? 3.391 -22.328 -3.697 1 97.38 21 ASP B O 1
ATOM 848 N N . ASN B 1 22 ? 2.686 -20.25 -3.789 1 97.69 22 ASN B N 1
ATOM 849 C CA . ASN B 1 22 ? 3.844 -19.797 -4.551 1 97.69 22 ASN B CA 1
ATOM 850 C C . ASN B 1 22 ? 5.07 -19.625 -3.66 1 97.69 22 ASN B C 1
ATOM 852 O O . ASN B 1 22 ? 6.199 -19.609 -4.148 1 97.69 22 ASN B O 1
ATOM 856 N N . GLN B 1 23 ? 4.816 -19.344 -2.377 1 97.81 23 GLN B N 1
ATOM 857 C CA . GLN B 1 23 ? 5.938 -19.344 -1.443 1 97.81 23 GLN B CA 1
ATOM 858 C C . GLN B 1 23 ? 6.574 -20.719 -1.339 1 97.81 23 GLN B C 1
ATOM 860 O O . GLN B 1 23 ? 7.801 -20.844 -1.285 1 97.81 23 GLN B O 1
ATOM 865 N N . SER B 1 24 ? 5.711 -21.75 -1.306 1 97.56 24 SER B N 1
ATOM 866 C CA . SER B 1 24 ? 6.184 -23.125 -1.228 1 97.56 24 SER B CA 1
ATOM 867 C C . SER B 1 24 ? 7.023 -23.484 -2.445 1 97.56 24 SER B C 1
ATOM 869 O O . SER B 1 24 ? 7.926 -24.328 -2.354 1 97.56 24 SER B O 1
ATOM 871 N N . LEU B 1 25 ? 6.797 -22.828 -3.527 1 97.25 25 LEU B N 1
ATOM 872 C CA . LEU B 1 25 ? 7.527 -23.062 -4.766 1 97.25 25 LEU B CA 1
ATOM 873 C C . LEU B 1 25 ? 8.789 -22.203 -4.828 1 97.25 25 LEU B C 1
ATOM 875 O O . LEU B 1 25 ? 9.602 -22.359 -5.738 1 97.25 25 LEU B O 1
ATOM 879 N N . GLY B 1 26 ? 8.93 -21.297 -3.93 1 96.38 26 GLY B N 1
ATOM 880 C CA . GLY B 1 26 ? 10.094 -20.422 -3.877 1 96.38 26 GLY B CA 1
ATOM 881 C C . GLY B 1 26 ? 9.984 -19.234 -4.809 1 96.38 26 GLY B C 1
ATOM 882 O O . GLY B 1 26 ? 10.977 -18.547 -5.074 1 96.38 26 GLY B O 1
ATOM 883 N N . THR B 1 27 ? 8.805 -18.938 -5.289 1 96.81 27 THR B N 1
ATOM 884 C CA . THR B 1 27 ? 8.617 -17.891 -6.285 1 96.81 27 THR B CA 1
ATOM 885 C C . THR B 1 27 ? 8.398 -16.547 -5.613 1 96.81 27 THR B C 1
ATOM 887 O O . THR B 1 27 ? 8.719 -15.5 -6.184 1 96.81 27 THR B O 1
ATOM 890 N N . VAL B 1 28 ? 7.754 -16.625 -4.438 1 97.75 28 VAL B N 1
ATOM 891 C CA . VAL B 1 28 ? 7.543 -15.398 -3.686 1 97.75 28 VAL B CA 1
ATOM 892 C C . VAL B 1 28 ? 7.906 -15.617 -2.219 1 97.75 28 VAL B C 1
ATOM 894 O O . VAL B 1 28 ? 7.977 -16.766 -1.756 1 97.75 28 VAL B O 1
ATOM 897 N N . ASP B 1 29 ? 8.227 -14.578 -1.56 1 98.06 29 ASP B N 1
ATOM 898 C CA . ASP B 1 29 ? 8.227 -14.469 -0.104 1 98.06 29 ASP B CA 1
ATOM 899 C C . ASP B 1 29 ? 7.32 -13.328 0.358 1 98.06 29 ASP B C 1
ATOM 901 O O . ASP B 1 29 ? 7.18 -12.32 -0.336 1 98.06 29 ASP B O 1
ATOM 905 N N . PHE B 1 30 ? 6.656 -13.602 1.481 1 98.38 30 PHE B N 1
ATOM 906 C CA . PHE B 1 30 ? 5.73 -12.547 1.867 1 98.38 30 PHE B CA 1
ATOM 907 C C . PHE B 1 30 ? 5.512 -12.539 3.375 1 98.38 30 PHE B C 1
ATOM 909 O O . PHE B 1 30 ? 5.879 -13.492 4.062 1 98.38 30 PHE B O 1
ATOM 916 N N . THR B 1 31 ? 4.961 -11.445 3.902 1 98.19 31 THR B N 1
ATOM 917 C CA . THR B 1 31 ? 4.484 -11.297 5.273 1 98.19 31 THR B CA 1
ATOM 918 C C . THR B 1 31 ? 3.219 -10.445 5.312 1 98.19 31 THR B C 1
ATOM 920 O O . THR B 1 31 ? 2.955 -9.672 4.391 1 98.19 31 THR B O 1
ATOM 923 N N . ASP B 1 32 ? 2.451 -10.602 6.355 1 97.25 32 ASP B N 1
ATOM 924 C CA . ASP B 1 32 ? 1.214 -9.844 6.52 1 97.25 32 ASP B CA 1
ATOM 925 C C . ASP B 1 32 ? 1.503 -8.391 6.91 1 97.25 32 ASP B C 1
ATOM 927 O O . ASP B 1 32 ? 2.406 -8.125 7.707 1 97.25 32 ASP B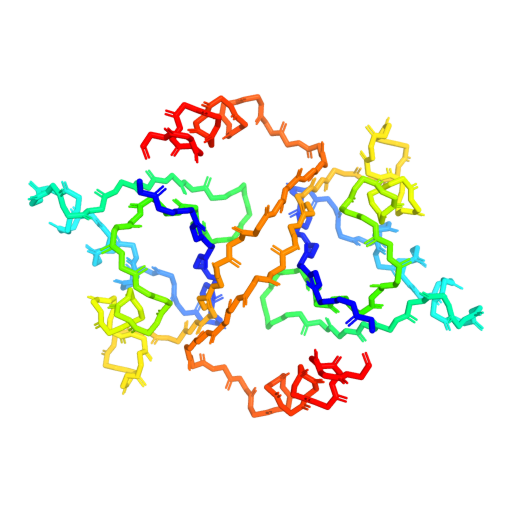 O 1
ATOM 931 N N . LEU B 1 33 ? 0.662 -7.504 6.324 1 96.81 33 LEU B N 1
ATOM 932 C CA . LEU B 1 33 ? 0.563 -6.172 6.918 1 96.81 33 LEU B CA 1
ATOM 933 C C . LEU B 1 33 ? -0.29 -6.203 8.18 1 96.81 33 LEU B C 1
ATOM 935 O O . LEU B 1 33 ? -1.114 -7.102 8.359 1 96.81 33 LEU B O 1
ATOM 939 N N . PRO B 1 34 ? -0.121 -5.219 9.039 1 93.5 34 PRO B N 1
ATOM 940 C CA . PRO B 1 34 ? -0.805 -5.254 10.336 1 93.5 34 PRO B CA 1
ATOM 941 C C . PRO B 1 34 ? -2.326 -5.258 10.203 1 93.5 34 PRO B C 1
ATOM 943 O O . PRO B 1 34 ? -3.021 -5.848 11.031 1 93.5 34 PRO B O 1
ATOM 946 N N . LYS B 1 35 ? -2.891 -4.641 9.242 1 92.25 35 LYS B N 1
ATOM 947 C CA . LYS B 1 35 ? -4.344 -4.527 9.18 1 92.25 35 LYS B CA 1
ATOM 948 C C . LYS B 1 35 ? -4.891 -5.203 7.926 1 92.25 35 LYS B C 1
ATOM 950 O O . LYS B 1 35 ? -5.875 -5.941 7.992 1 92.25 35 LYS B O 1
ATOM 955 N N . ASN B 1 36 ? -4.305 -4.797 6.789 1 92.94 36 ASN B N 1
ATOM 956 C CA . ASN B 1 36 ? -4.816 -5.328 5.531 1 92.94 36 ASN B CA 1
ATOM 957 C C . ASN B 1 36 ? -3.727 -5.406 4.469 1 92.94 36 ASN B C 1
ATOM 959 O O . ASN B 1 36 ? -3.057 -4.41 4.188 1 92.94 36 ASN B O 1
ATOM 963 N N . GLY B 1 37 ? -3.689 -6.629 3.967 1 96.75 37 GLY B N 1
ATOM 964 C CA . GLY B 1 37 ? -2.799 -6.77 2.826 1 96.75 37 GLY B CA 1
ATOM 965 C C . GLY B 1 37 ? -1.494 -7.461 3.168 1 96.75 37 GLY B C 1
ATOM 966 O O . GLY B 1 37 ? -1.319 -7.949 4.289 1 96.75 37 GLY B O 1
ATOM 967 N N . PHE B 1 38 ? -0.642 -7.492 2.17 1 98.25 38 PHE B N 1
ATOM 968 C CA . PHE B 1 38 ? 0.602 -8.25 2.238 1 98.25 38 PHE B CA 1
ATOM 969 C C . PHE B 1 38 ? 1.761 -7.445 1.665 1 98.25 38 PHE B C 1
ATOM 971 O O . PHE B 1 38 ? 1.585 -6.691 0.705 1 98.25 38 PHE B O 1
ATOM 978 N N . VAL B 1 39 ? 2.92 -7.656 2.271 1 98.5 39 VAL B N 1
ATOM 979 C CA . VAL B 1 39 ? 4.184 -7.27 1.655 1 98.5 39 VAL B CA 1
ATOM 980 C C . VAL B 1 39 ? 4.82 -8.477 0.976 1 98.5 39 VAL B C 1
ATOM 982 O O . VAL B 1 39 ? 4.918 -9.555 1.57 1 98.5 39 VAL B O 1
ATOM 985 N N . VAL B 1 40 ? 5.23 -8.266 -0.301 1 98.5 40 VAL B N 1
ATOM 986 C CA . VAL B 1 40 ? 5.652 -9.406 -1.104 1 98.5 40 VAL B CA 1
ATOM 987 C C . VAL B 1 40 ? 7.012 -9.125 -1.734 1 98.5 40 VAL B C 1
ATOM 989 O O . VAL B 1 40 ? 7.227 -8.055 -2.305 1 98.5 40 VAL B O 1
ATOM 992 N N . ASN B 1 41 ? 7.918 -9.984 -1.525 1 98.38 41 ASN B N 1
ATOM 993 C CA . ASN B 1 41 ? 9.172 -10.023 -2.27 1 98.38 41 ASN B CA 1
ATOM 994 C C . ASN B 1 41 ? 9.055 -10.891 -3.52 1 98.38 41 ASN B C 1
ATOM 996 O O . ASN B 1 41 ? 8.727 -12.07 -3.434 1 98.38 41 ASN B O 1
ATOM 1000 N N . PHE B 1 42 ? 9.156 -10.375 -4.625 1 97.31 42 PHE B N 1
ATOM 1001 C CA . PHE B 1 42 ? 8.906 -11.031 -5.902 1 97.31 42 PHE B CA 1
ATOM 1002 C C . PHE B 1 42 ? 9.852 -10.508 -6.977 1 97.31 42 PHE B C 1
ATOM 1004 O O . PHE B 1 42 ? 10.156 -9.312 -7.012 1 97.31 42 PHE B O 1
ATOM 1011 N N . SER B 1 43 ? 10.359 -11.523 -7.859 1 95.88 43 SER B N 1
ATOM 1012 C CA . SER B 1 43 ? 11.172 -11.156 -9.008 1 95.88 43 SER B CA 1
ATOM 1013 C C . SER B 1 43 ? 10.32 -10.984 -10.258 1 95.88 43 SER B C 1
ATOM 1015 O O . SER B 1 43 ? 9.93 -11.969 -10.891 1 95.88 43 SER B O 1
ATOM 1017 N N . GLY B 1 44 ? 9.938 -9.859 -10.633 1 96.81 44 GLY B N 1
ATOM 1018 C CA . GLY B 1 44 ? 9.117 -9.57 -11.797 1 96.81 44 GLY B CA 1
ATOM 1019 C C . GLY B 1 44 ? 8.438 -8.219 -11.719 1 96.81 44 GLY B C 1
ATOM 1020 O O . GLY B 1 44 ? 8.914 -7.312 -11.031 1 96.81 44 GLY B O 1
ATOM 1021 N N . THR B 1 45 ? 7.359 -8.031 -12.461 1 97.69 45 THR B N 1
ATOM 1022 C CA . THR B 1 45 ? 6.633 -6.766 -12.539 1 97.69 45 THR B CA 1
ATOM 1023 C C . THR B 1 45 ? 5.348 -6.824 -11.719 1 97.69 45 THR B C 1
ATOM 1025 O O . THR B 1 45 ? 4.926 -7.906 -11.297 1 97.69 45 THR B O 1
ATOM 1028 N N . THR B 1 46 ? 4.766 -5.664 -11.492 1 98.19 46 THR B N 1
ATOM 1029 C CA . THR B 1 46 ? 3.469 -5.594 -10.828 1 98.19 46 THR B CA 1
ATOM 1030 C C . THR B 1 46 ? 2.43 -6.426 -11.57 1 98.19 46 THR B C 1
ATOM 1032 O O . THR B 1 46 ? 1.622 -7.121 -10.945 1 98.19 46 THR B O 1
ATOM 1035 N N . GLN B 1 47 ? 2.502 -6.355 -12.922 1 98.19 47 GLN B N 1
ATOM 1036 C CA . GLN B 1 47 ? 1.539 -7.109 -13.719 1 98.19 47 GLN B CA 1
ATOM 1037 C C . GLN B 1 47 ? 1.749 -8.609 -13.562 1 98.19 47 GLN B C 1
ATOM 1039 O O . GLN B 1 47 ? 0.784 -9.367 -13.43 1 98.19 47 GLN B O 1
ATOM 1044 N N . GLU B 1 48 ? 2.965 -9.047 -13.609 1 98.25 48 GLU B N 1
ATOM 1045 C CA . GLU B 1 48 ? 3.277 -10.469 -13.461 1 98.25 48 GLU B CA 1
ATOM 1046 C C . GLU B 1 48 ? 2.834 -10.984 -12.094 1 98.25 48 GLU B C 1
ATOM 1048 O O . GLU B 1 48 ? 2.285 -12.086 -11.992 1 98.25 48 GLU B O 1
ATOM 1053 N N . LEU B 1 49 ? 3.098 -10.219 -11 1 98.12 49 LEU B N 1
ATOM 1054 C CA . LEU B 1 49 ? 2.643 -10.625 -9.68 1 98.12 49 LEU B CA 1
ATOM 1055 C C . LEU B 1 49 ? 1.12 -10.672 -9.617 1 98.12 49 LEU B C 1
ATOM 1057 O O . LEU B 1 49 ? 0.543 -11.602 -9.055 1 98.12 49 LEU B O 1
ATOM 1061 N N . SER B 1 50 ? 0.451 -9.68 -10.188 1 98.19 50 SER B N 1
ATOM 1062 C CA . SER B 1 50 ? -1.007 -9.648 -10.242 1 98.19 50 SER B CA 1
ATOM 1063 C C . SER B 1 50 ? -1.56 -10.891 -10.938 1 98.19 50 SER B C 1
ATOM 1065 O O . SER B 1 50 ? -2.527 -11.492 -10.469 1 98.19 50 SER B O 1
ATOM 1067 N N . ASN B 1 51 ? -0.932 -11.25 -12.117 1 97.5 51 ASN B N 1
ATOM 1068 C CA . ASN B 1 51 ? -1.326 -12.461 -12.844 1 97.5 51 ASN B CA 1
ATOM 1069 C C . ASN B 1 51 ? -1.135 -13.711 -11.984 1 97.5 51 ASN B C 1
ATOM 1071 O O . ASN B 1 51 ? -2.021 -14.562 -11.922 1 97.5 51 ASN B O 1
ATOM 1075 N N . LEU B 1 52 ? 0.01 -13.75 -11.367 1 96.69 52 LEU B N 1
ATOM 1076 C CA . LEU B 1 52 ? 0.37 -14.898 -10.539 1 96.69 52 LEU B CA 1
ATOM 1077 C C . LEU B 1 52 ? -0.657 -15.117 -9.43 1 96.69 52 LEU B C 1
ATOM 1079 O O . LEU B 1 52 ? -0.959 -16.266 -9.078 1 96.69 52 LEU B O 1
ATOM 1083 N N . LEU B 1 53 ? -1.256 -14.07 -8.906 1 97 53 LEU B N 1
ATOM 1084 C CA . LEU B 1 53 ? -2.158 -14.141 -7.758 1 97 53 LEU B CA 1
ATOM 1085 C C . LEU B 1 53 ? -3.609 -14.234 -8.219 1 97 53 LEU B C 1
ATOM 1087 O O . LEU B 1 53 ? -4.523 -14.305 -7.391 1 97 53 LEU B O 1
ATOM 1091 N N . GLY B 1 54 ? -3.811 -14.195 -9.523 1 96 54 GLY B N 1
ATOM 1092 C CA . GLY B 1 54 ? -5.16 -14.305 -10.055 1 96 54 GLY B CA 1
ATOM 1093 C C . GLY B 1 54 ? -5.977 -13.039 -9.867 1 96 54 GLY B C 1
ATOM 1094 O O . GLY B 1 54 ? -7.207 -13.086 -9.82 1 96 54 GLY B O 1
ATOM 1095 N N . ILE B 1 55 ? -5.352 -11.875 -9.68 1 96.69 55 ILE B N 1
ATOM 1096 C CA . ILE B 1 55 ? -6.027 -10.602 -9.445 1 96.69 55 ILE B CA 1
ATOM 1097 C C . ILE B 1 55 ? -6.41 -9.977 -10.789 1 96.69 55 ILE B C 1
ATOM 1099 O O . ILE B 1 55 ? -7.5 -9.414 -10.93 1 96.69 55 ILE B O 1
ATOM 1103 N N . THR B 1 56 ? -5.555 -10.094 -11.789 1 94.38 56 THR B N 1
ATOM 1104 C CA . THR B 1 56 ? -5.719 -9.445 -13.086 1 94.38 56 THR B CA 1
ATOM 1105 C C . THR B 1 56 ? -7.055 -9.836 -13.719 1 94.38 56 THR B C 1
ATOM 1107 O O . THR B 1 56 ? -7.812 -8.969 -14.156 1 94.38 56 THR B O 1
ATOM 1110 N N . ASP B 1 57 ? -7.328 -11.062 -13.727 1 90.88 57 ASP B N 1
ATOM 1111 C CA . ASP B 1 57 ? -8.539 -11.5 -14.422 1 90.88 57 ASP B CA 1
ATOM 1112 C C . ASP B 1 57 ? -9.695 -11.68 -13.43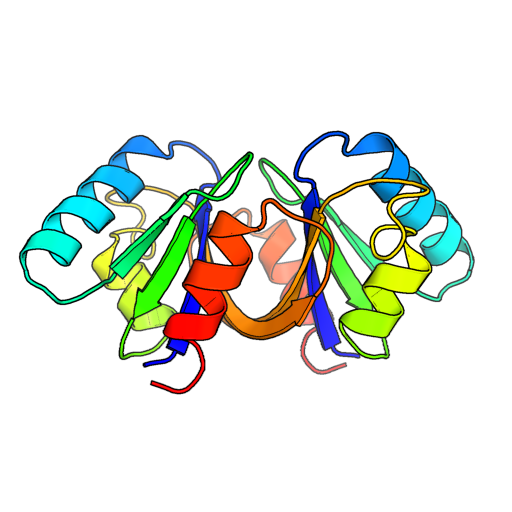8 1 90.88 57 ASP B C 1
ATOM 1114 O O . ASP B 1 57 ? -10.812 -12.016 -13.844 1 90.88 57 ASP B O 1
ATOM 1118 N N . GLY B 1 58 ? -9.461 -11.43 -12.18 1 87.38 58 GLY B N 1
ATOM 1119 C CA . GLY B 1 58 ? -10.508 -11.492 -11.172 1 87.38 58 GLY B CA 1
ATOM 1120 C C . GLY B 1 58 ? -10.93 -12.914 -10.836 1 87.38 58 GLY B C 1
ATOM 1121 O O . GLY B 1 58 ? -11.961 -13.125 -10.195 1 87.38 58 GLY B O 1
ATOM 1122 N N . SER B 1 59 ? -10.18 -13.93 -11.328 1 86.31 59 SER B N 1
ATOM 1123 C CA . SER B 1 59 ? -10.523 -15.336 -11.102 1 86.31 59 SER B CA 1
ATOM 1124 C C . SER B 1 59 ? -10.367 -15.711 -9.633 1 86.31 59 SER B C 1
ATOM 1126 O O . SER B 1 59 ? -11.07 -16.578 -9.133 1 86.31 59 SER B O 1
ATOM 1128 N N . SER B 1 60 ? -9.477 -15.031 -8.953 1 82.56 60 SER B N 1
ATOM 1129 C CA . SER B 1 60 ? -9.219 -15.383 -7.559 1 82.56 60 SER B CA 1
ATOM 1130 C C . SER B 1 60 ? -9.688 -14.281 -6.613 1 82.56 60 SER B C 1
ATOM 1132 O O . SER B 1 60 ? -10.297 -14.562 -5.578 1 82.56 60 SER B O 1
ATOM 1134 N N . ALA B 1 61 ? -9.328 -13.125 -6.977 1 90.19 61 ALA B N 1
ATOM 1135 C CA . ALA B 1 61 ? -9.609 -12.039 -6.047 1 90.19 61 ALA B CA 1
ATOM 1136 C C . ALA B 1 61 ? -9.43 -10.68 -6.723 1 90.19 61 ALA B C 1
ATOM 1138 O O . ALA B 1 61 ? -9.016 -10.609 -7.883 1 90.19 61 ALA B O 1
ATOM 1139 N N . SER B 1 62 ? -9.922 -9.648 -6.102 1 96.31 62 SER B N 1
ATOM 1140 C CA . SER B 1 62 ? -9.656 -8.266 -6.48 1 96.31 62 SER B CA 1
ATOM 1141 C C . SER B 1 62 ? -8.688 -7.605 -5.504 1 96.31 62 SER B C 1
ATOM 1143 O O . SER B 1 62 ? -8.688 -7.922 -4.309 1 96.31 62 SER B O 1
ATOM 1145 N N . GLY B 1 63 ? -7.863 -6.73 -6.102 1 97.5 63 GLY B N 1
ATOM 1146 C CA . GLY B 1 63 ? -6.891 -6.055 -5.258 1 97.5 63 GLY B CA 1
ATOM 1147 C C . GLY B 1 63 ? -5.969 -5.133 -6.035 1 97.5 63 GLY B C 1
ATOM 1148 O O . GLY B 1 63 ? -5.996 -5.113 -7.266 1 97.5 63 GLY B O 1
ATOM 1149 N N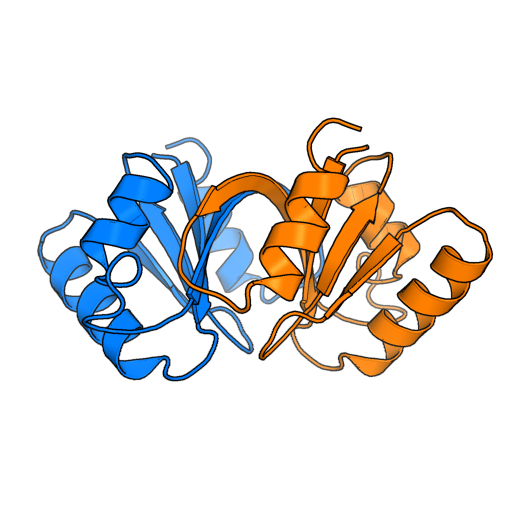 . VAL B 1 64 ? -5.258 -4.359 -5.281 1 97.69 64 VAL B N 1
ATOM 1150 C CA . VAL B 1 64 ? -4.242 -3.441 -5.789 1 97.69 64 VAL B CA 1
ATOM 1151 C C . VAL B 1 64 ? -2.852 -4.023 -5.547 1 97.69 64 VAL B C 1
ATOM 1153 O O . VAL B 1 64 ? -2.559 -4.512 -4.453 1 97.69 64 VAL B O 1
ATOM 1156 N N . VAL B 1 65 ? -2.023 -4.055 -6.613 1 98.5 65 VAL B N 1
ATOM 1157 C CA . VAL B 1 65 ? -0.618 -4.441 -6.531 1 98.5 65 VAL B CA 1
ATOM 1158 C C . VAL B 1 65 ? 0.266 -3.236 -6.855 1 98.5 65 VAL B C 1
ATOM 1160 O O . VAL B 1 65 ? 0.12 -2.617 -7.91 1 98.5 65 VAL B O 1
ATOM 1163 N N . VAL B 1 66 ? 1.169 -2.904 -5.938 1 98.38 66 VAL B N 1
ATOM 1164 C CA . VAL B 1 66 ? 2.037 -1.766 -6.219 1 98.38 66 VAL B CA 1
ATOM 1165 C C . VAL B 1 66 ? 3.492 -2.15 -5.969 1 98.38 66 VAL B C 1
ATOM 1167 O O . VAL B 1 66 ? 3.793 -2.889 -5.027 1 98.38 66 VAL B O 1
ATOM 1170 N N . ALA B 1 67 ? 4.359 -1.689 -6.84 1 98.12 67 ALA B N 1
ATOM 1171 C CA . ALA B 1 67 ? 5.797 -1.751 -6.594 1 98.12 67 ALA B CA 1
ATOM 1172 C C . ALA B 1 67 ? 6.262 -0.553 -5.77 1 98.12 67 ALA B C 1
ATOM 1174 O O . ALA B 1 67 ? 5.902 0.588 -6.062 1 98.12 67 ALA B O 1
ATOM 1175 N N . ILE B 1 68 ? 7.09 -0.864 -4.766 1 97.25 68 ILE B N 1
ATOM 1176 C CA . ILE B 1 68 ? 7.488 0.195 -3.846 1 97.25 68 ILE B CA 1
ATOM 1177 C C . ILE B 1 68 ? 8.898 0.675 -4.188 1 97.25 68 ILE B C 1
ATOM 1179 O O . ILE B 1 68 ? 9.766 -0.129 -4.523 1 97.25 68 ILE B O 1
ATOM 1183 N N . SER B 1 69 ? 9.031 2 -4.23 1 96.56 69 SER B N 1
ATOM 1184 C CA . SER B 1 69 ? 10.359 2.555 -4.492 1 96.56 69 SER B CA 1
ATOM 1185 C C . SER B 1 69 ? 11.008 3.062 -3.213 1 96.56 69 SER B C 1
ATOM 1187 O O . SER B 1 69 ? 12.234 3.191 -3.141 1 96.56 69 SER B O 1
ATOM 1189 N N . SER B 1 70 ? 10.258 3.383 -2.23 1 97.12 70 SER B N 1
ATOM 1190 C CA . SER B 1 70 ? 10.734 3.791 -0.912 1 97.12 70 SER B CA 1
ATOM 1191 C C . SER B 1 70 ? 9.648 3.607 0.145 1 97.12 70 SER B C 1
ATOM 1193 O O . SER B 1 70 ? 8.477 3.443 -0.186 1 97.12 70 SER B O 1
ATOM 1195 N N . TYR B 1 71 ? 10.086 3.512 1.336 1 97 71 TYR B N 1
ATOM 1196 C CA . TYR B 1 71 ? 9.141 3.314 2.434 1 97 71 TYR B CA 1
ATOM 1197 C C . TYR B 1 71 ? 9.594 4.074 3.678 1 97 71 TYR B C 1
ATOM 1199 O O . TYR B 1 71 ? 10.773 4.387 3.83 1 97 71 TYR B O 1
ATOM 1207 N N . TYR B 1 72 ? 8.602 4.402 4.5 1 97.5 72 TYR B N 1
ATOM 1208 C CA . TYR B 1 72 ? 8.812 5.09 5.77 1 97.5 72 TYR B CA 1
ATOM 1209 C C . TYR B 1 72 ? 7.617 4.91 6.695 1 97.5 72 TYR B C 1
ATOM 1211 O O . TYR B 1 72 ? 6.609 4.312 6.309 1 97.5 72 TYR B O 1
ATOM 1219 N N . GLY B 1 73 ? 7.727 5.27 7.895 1 97.06 73 GLY B N 1
ATOM 1220 C CA . GLY B 1 73 ? 6.59 5.289 8.805 1 97.06 73 GLY B CA 1
ATOM 1221 C C . GLY B 1 73 ? 6.875 4.594 10.125 1 97.06 73 GLY B C 1
ATOM 1222 O O . GLY B 1 73 ? 8.023 4.551 10.578 1 97.06 73 GLY B O 1
ATOM 1223 N N . ARG B 1 74 ? 5.832 4.254 10.812 1 96.06 74 ARG B N 1
ATOM 1224 C CA . ARG B 1 74 ? 5.863 3.588 12.109 1 96.06 74 ARG B CA 1
ATOM 1225 C C . ARG B 1 74 ? 5.012 2.322 12.102 1 96.06 74 ARG B C 1
ATOM 1227 O O . ARG B 1 74 ? 3.781 2.398 12.062 1 96.06 74 ARG B O 1
ATOM 1234 N N . ALA B 1 75 ? 5.664 1.217 12.172 1 94.69 75 ALA B N 1
ATOM 1235 C CA . ALA B 1 75 ? 5.062 -0.113 12.148 1 94.69 75 ALA B CA 1
ATOM 1236 C C . ALA B 1 75 ? 5.863 -1.092 13.008 1 94.69 75 ALA B C 1
ATOM 1238 O O . ALA B 1 75 ? 6.934 -0.75 13.516 1 94.69 75 ALA B O 1
ATOM 1239 N N . PRO B 1 76 ? 5.25 -2.266 13.258 1 95.19 76 PRO B N 1
ATOM 1240 C CA . PRO B 1 76 ? 6.012 -3.236 14.055 1 95.19 76 PRO B CA 1
ATOM 1241 C C . PRO B 1 76 ? 7.414 -3.482 13.5 1 95.19 76 PRO B C 1
ATOM 1243 O O . PRO B 1 76 ? 7.598 -3.553 12.281 1 95.19 76 PRO B O 1
ATOM 1246 N N . THR B 1 77 ? 8.375 -3.611 14.406 1 95.5 77 THR B N 1
ATOM 1247 C CA . THR B 1 77 ? 9.773 -3.777 14.031 1 95.5 77 THR B CA 1
ATOM 1248 C C . THR B 1 77 ? 9.953 -5.008 13.141 1 95.5 77 THR B C 1
ATOM 1250 O O . THR B 1 77 ? 10.805 -5.016 12.25 1 95.5 77 THR B O 1
ATOM 1253 N N . THR B 1 78 ? 9.148 -6.039 13.359 1 96.56 78 THR B N 1
ATOM 1254 C CA . THR B 1 78 ? 9.25 -7.273 12.586 1 96.56 78 THR B CA 1
ATOM 1255 C C . THR B 1 78 ? 8.953 -7.02 11.109 1 96.56 78 THR B C 1
ATOM 1257 O O . THR B 1 78 ? 9.57 -7.637 10.234 1 96.56 78 THR B O 1
ATOM 1260 N N . LEU B 1 79 ? 8.039 -6.156 10.844 1 96.81 79 LEU B N 1
ATOM 1261 C CA . LEU B 1 79 ? 7.73 -5.812 9.461 1 96.81 79 LEU B CA 1
ATOM 1262 C C . LEU B 1 79 ? 8.914 -5.129 8.789 1 96.81 79 LEU B C 1
ATOM 1264 O O . LEU B 1 79 ? 9.305 -5.5 7.684 1 96.81 79 LEU B O 1
ATOM 1268 N N . TRP B 1 80 ? 9.492 -4.141 9.453 1 96.56 80 TRP B N 1
ATOM 1269 C CA . TRP B 1 80 ? 10.602 -3.396 8.867 1 96.56 80 TRP B CA 1
ATOM 1270 C C . TRP B 1 80 ? 11.828 -4.293 8.703 1 96.56 80 TRP B C 1
ATOM 1272 O O . TRP B 1 80 ? 12.547 -4.188 7.707 1 96.56 80 TRP B O 1
ATOM 1282 N N . GLU B 1 81 ? 12.102 -5.117 9.703 1 96.38 81 GLU B N 1
ATOM 1283 C CA . GLU B 1 81 ? 13.195 -6.07 9.586 1 96.38 81 GLU B CA 1
ATOM 1284 C C . GLU B 1 81 ? 13.008 -6.984 8.375 1 96.38 81 GLU B C 1
ATOM 1286 O O . GLU B 1 81 ? 13.961 -7.27 7.648 1 96.38 81 GLU B O 1
ATOM 1291 N N . TRP B 1 82 ? 11.797 -7.414 8.219 1 97.12 82 TRP B N 1
ATOM 1292 C CA . TRP B 1 82 ? 11.492 -8.25 7.059 1 97.12 82 TRP B CA 1
ATOM 1293 C C . TRP B 1 82 ? 11.789 -7.504 5.762 1 97.12 82 TRP B C 1
ATOM 1295 O O . TRP B 1 82 ? 12.477 -8.023 4.883 1 97.12 82 TRP B O 1
ATOM 1305 N N . ILE B 1 83 ? 11.297 -6.309 5.594 1 97 83 ILE B N 1
ATOM 1306 C CA . ILE B 1 83 ? 11.477 -5.52 4.379 1 97 83 ILE B CA 1
ATOM 1307 C C . ILE B 1 83 ? 12.961 -5.266 4.141 1 97 83 ILE B C 1
ATOM 1309 O O . ILE B 1 83 ? 13.469 -5.484 3.037 1 97 83 ILE B O 1
ATOM 1313 N N . LYS B 1 84 ? 13.688 -4.84 5.168 1 95.38 84 LYS B N 1
ATOM 1314 C CA . LYS B 1 84 ? 15.102 -4.504 5.047 1 95.38 84 LYS B CA 1
ATOM 1315 C C . LYS B 1 84 ? 15.922 -5.707 4.578 1 95.38 84 LYS B C 1
ATOM 1317 O O . LYS B 1 84 ? 16.844 -5.562 3.783 1 95.38 84 LYS B O 1
ATOM 1322 N N . SER B 1 85 ? 15.602 -6.809 5.078 1 95.62 85 SER B N 1
ATOM 1323 C CA . SER B 1 85 ? 16.359 -8.008 4.766 1 95.62 85 SER B CA 1
ATOM 1324 C C . SER B 1 85 ? 16.156 -8.43 3.312 1 95.62 85 SER B C 1
ATOM 1326 O O . SER B 1 85 ? 16.953 -9.211 2.77 1 95.62 85 SER B O 1
ATOM 1328 N N . ARG B 1 86 ? 15.164 -7.855 2.613 1 94.5 86 ARG B N 1
ATOM 1329 C CA . ARG B 1 86 ? 14.82 -8.281 1.261 1 94.5 86 ARG B CA 1
ATOM 1330 C C . ARG B 1 86 ? 14.969 -7.137 0.268 1 94.5 86 ARG B C 1
ATOM 1332 O O . ARG B 1 86 ? 14.898 -7.344 -0.945 1 94.5 86 ARG B O 1
ATOM 1339 N N . TRP B 1 87 ? 15.016 -5.848 0.627 1 89 87 TRP B N 1
ATOM 1340 C CA . TRP B 1 87 ? 15.023 -4.645 -0.196 1 89 87 TRP B CA 1
ATOM 1341 C C . TRP B 1 87 ? 16.234 -4.625 -1.122 1 89 87 TRP B C 1
ATOM 1343 O O . TRP B 1 87 ? 16.141 -4.176 -2.268 1 89 87 TRP B O 1
ATOM 1353 N N . ASN B 1 88 ? 17.547 -5.066 -0.8 1 74.44 88 ASN B N 1
ATOM 1354 C CA . ASN B 1 88 ? 18.75 -5.023 -1.623 1 74.44 88 ASN B CA 1
ATOM 1355 C C . ASN B 1 88 ? 19.188 -6.422 -2.049 1 74.44 88 ASN B C 1
ATOM 1357 O O . ASN B 1 88 ? 20.297 -6.602 -2.553 1 74.44 88 ASN B O 1
ATOM 1361 N N . SER B 1 89 ? 18.25 -7.309 -1.867 1 61.69 89 SER B N 1
ATOM 1362 C CA . SER B 1 89 ? 18.719 -8.641 -2.244 1 61.69 89 SER B CA 1
ATOM 1363 C C . SER B 1 89 ? 18.5 -8.906 -3.729 1 61.69 89 SER B C 1
ATOM 1365 O O . SER B 1 89 ? 17.578 -8.352 -4.332 1 61.69 89 SER B O 1
#

Radius of gyration: 15.31 Å; Cα contacts (8 Å, |Δi|>4): 386; chains: 2; bounding box: 32×47×32 Å

pLDDT: mean 95.31, std 5.34, range [61.66, 98.56]

Secondary structure (DSSP, 8-state):
-EEEEEEESS--HHHHHHHHHHHHTTSEEEEE-SSS-EEEEESS-HHHHHHHTT-TTSSS--EEEEEEEEEEEE--HHHHHHHHHHHT-/-EEEEEEESS-SHHHHHHHHHHHHTTSEEEEE-SSS-EEEEESS-HHHHHHHTT-TTSSS--EEEEEEEEEEEE--HHHHHHHHHHHT-

Solvent-accessible surface area (backbone atoms only — not comparable to full-atom values): 9191 Å² total; per-residue (Å²): 69,49,46,29,41,40,37,44,55,66,57,51,63,50,42,49,52,40,49,53,59,35,34,76,71,66,63,34,47,73,49,76,41,86,70,70,34,33,40,33,41,36,78,78,49,41,59,56,53,23,52,72,40,26,17,57,82,52,81,50,22,36,16,41,24,31,29,52,75,44,70,35,51,31,70,63,67,69,58,52,52,53,48,62,72,44,63,84,74,70,48,46,30,41,41,37,45,54,68,57,52,62,49,41,51,51,38,50,52,57,34,34,76,69,66,60,35,47,71,50,77,41,86,70,69,37,34,41,34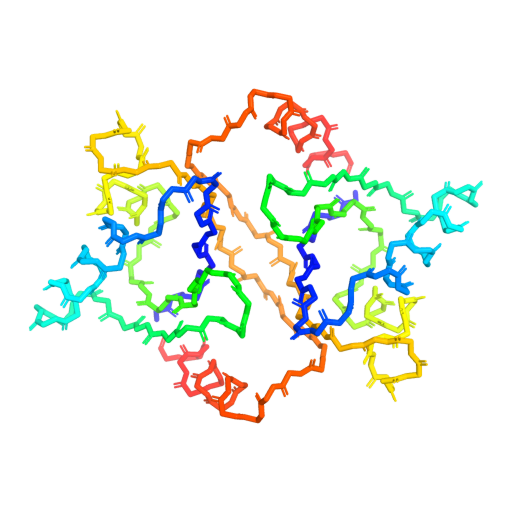,41,36,78,76,49,39,60,55,53,22,52,72,38,26,16,57,82,52,81,51,22,35,15,44,24,32,29,53,73,45,71,34,52,32,69,63,66,67,57,53,53,53,47,62,71,42,63,84,74

Organism: NCBI:txid2745518

Sequence (178 aa):
MAIFLVLPTDQSDPILRALKDNQSLGTVDFTDLPKNGFVVNFSGTTQELSNLLGITDGSSASGVVVAISSYYGRAPTTLWEWIKSRWNSMAIFLVLPTDQSDPILRALKDNQSLGTVDFTDLPKNGFVVNFSGTTQELSNLLGITDGSSASGVVVAISSYYGRAPTTLWEWIKSRWNS

Nearest PDB structures (foldseek):
  4wk3-assembly1_A  TM=5.911E-01  e=4.367E-01  Staphylococcus aureus subsp. aureus COL
  3im8-assembly1_A  TM=5.697E-01  e=5.315E-01  Streptococcus pneumoniae R6
  2n2t-assembly1_A  TM=4.751E-01  e=3.588E-01  synthetic construct
  1lxj-assembly1_A  TM=3.828E-01  e=2.245E+00  Saccharomyces cerevisiae
  7ase-assembly1_J  TM=4.605E-01  e=6.399E+00  Trypanosoma cruzi

Foldseek 3Di:
DFKKWKFFPPDCVLLVVLQVVVVVVVAKDWDDDPPTTIIIQHDDDQVVSCVSSVQVVCPRGHTDMDTDDDDDDDDPPVVVVVCVVRHVD/DFKKWKFFPPDCVLLVVLQVVVVVVVQKDWDDDPPTTIIIQHDDDQVVSCVSSVQVVCPRGHTDMDTDPDDDDDDPPVVVVVCVVRHVD